Protein AF-X1D527-F1 (afdb_monomer_lite)

Radius of gyration: 20.69 Å; chains: 1; bounding box: 36×45×48 Å

Structure (mmCIF, N/CA/C/O backbone):
data_AF-X1D527-F1
#
_entry.id   AF-X1D527-F1
#
loop_
_atom_site.group_PDB
_atom_site.id
_atom_site.type_symbol
_atom_site.label_atom_id
_atom_site.label_alt_id
_atom_site.label_comp_id
_atom_site.label_asym_id
_atom_site.label_entity_id
_atom_site.label_seq_id
_atom_site.pdbx_PDB_ins_code
_atom_site.Cartn_x
_atom_site.Cartn_y
_atom_site.Cartn_z
_atom_site.occupancy
_atom_site.B_iso_or_equiv
_atom_site.auth_seq_id
_atom_site.auth_comp_id
_atom_site.auth_asym_id
_atom_site.auth_atom_id
_atom_site.pdbx_PDB_model_num
ATOM 1 N N . ALA A 1 1 ? -16.707 -5.340 4.437 1.00 92.88 1 ALA A N 1
ATOM 2 C CA . ALA A 1 1 ? -15.392 -4.676 4.249 1.00 92.88 1 ALA A CA 1
ATOM 3 C C . ALA A 1 1 ? -15.451 -3.157 4.406 1.00 92.88 1 ALA A C 1
ATOM 5 O O . ALA A 1 1 ? -14.882 -2.652 5.363 1.00 92.88 1 ALA A O 1
ATOM 6 N N . HIS A 1 2 ? -16.150 -2.417 3.536 1.00 97.44 2 HIS A N 1
ATOM 7 C CA . HIS A 1 2 ? -16.172 -0.945 3.590 1.00 97.44 2 HIS A CA 1
ATOM 8 C C . HIS A 1 2 ? -16.714 -0.341 4.896 1.00 97.44 2 HIS A C 1
ATOM 10 O O . HIS A 1 2 ? -16.285 0.746 5.272 1.00 97.44 2 HIS A O 1
ATOM 16 N N . GLU A 1 3 ? -17.568 -1.052 5.637 1.00 97.38 3 GLU A N 1
ATOM 17 C CA . GLU A 1 3 ? -17.990 -0.617 6.976 1.00 97.38 3 GLU A CA 1
ATOM 18 C C . GLU A 1 3 ? -16.811 -0.453 7.950 1.00 97.38 3 GLU A C 1
ATOM 20 O O . GLU A 1 3 ? -16.813 0.492 8.731 1.00 97.38 3 GLU A O 1
ATOM 25 N N . LEU A 1 4 ? -15.763 -1.288 7.863 1.00 97.19 4 LEU A N 1
ATOM 26 C CA . LEU A 1 4 ? -14.548 -1.120 8.676 1.00 97.19 4 LEU A CA 1
ATOM 27 C C . LEU A 1 4 ? -13.867 0.223 8.410 1.00 97.19 4 LEU A C 1
ATOM 29 O O . LEU A 1 4 ? -13.433 0.896 9.343 1.00 97.19 4 LEU A O 1
ATOM 33 N N . LEU A 1 5 ? -13.791 0.617 7.136 1.00 96.69 5 LEU A N 1
ATOM 34 C CA . LEU A 1 5 ? -13.220 1.902 6.741 1.00 96.69 5 LEU A CA 1
ATOM 35 C C . LEU A 1 5 ? -14.095 3.055 7.231 1.00 96.69 5 LEU A C 1
ATOM 37 O O . LEU A 1 5 ? -13.573 4.061 7.698 1.00 96.69 5 LEU A O 1
ATOM 41 N N . ALA A 1 6 ? -15.419 2.910 7.155 1.00 97.50 6 ALA A N 1
ATOM 42 C CA . ALA A 1 6 ? -16.354 3.951 7.566 1.00 97.50 6 ALA A CA 1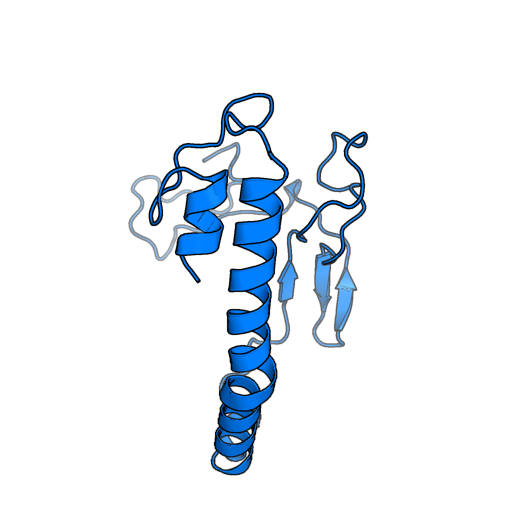
ATOM 43 C C . ALA A 1 6 ? -16.342 4.211 9.084 1.00 97.50 6 ALA A C 1
ATOM 45 O O . ALA A 1 6 ? -16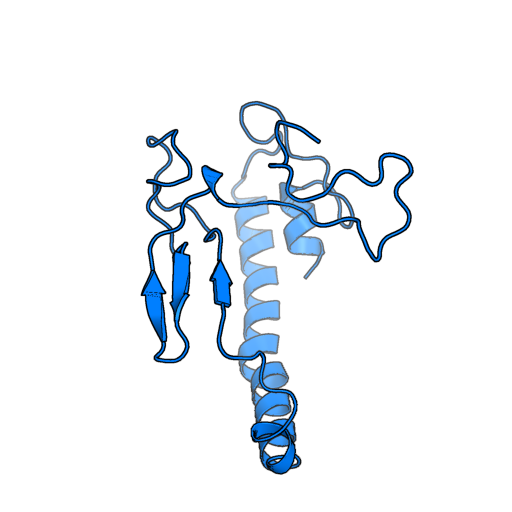.517 5.361 9.477 1.00 97.50 6 ALA A O 1
ATOM 46 N N . ILE A 1 7 ? -16.066 3.204 9.928 1.00 97.56 7 ILE A N 1
ATOM 47 C CA . ILE A 1 7 ? -16.000 3.373 11.396 1.00 97.56 7 ILE A CA 1
ATOM 48 C C . ILE A 1 7 ? -15.001 4.465 11.805 1.00 97.56 7 ILE A C 1
ATOM 50 O O . ILE A 1 7 ? -15.314 5.275 12.675 1.00 97.56 7 ILE A O 1
ATOM 54 N N . PHE A 1 8 ? -13.817 4.495 11.182 1.00 97.12 8 PHE A N 1
ATOM 55 C CA . PHE A 1 8 ? -12.765 5.475 11.492 1.00 97.12 8 PHE A CA 1
ATOM 56 C C . PHE A 1 8 ? -12.616 6.577 10.437 1.00 97.12 8 PHE A C 1
ATOM 58 O O . PHE A 1 8 ? -12.043 7.631 10.697 1.00 97.12 8 PHE A O 1
ATOM 65 N N . GLY A 1 9 ? -13.125 6.337 9.231 1.00 96.44 9 GLY A N 1
ATOM 66 C CA . GLY A 1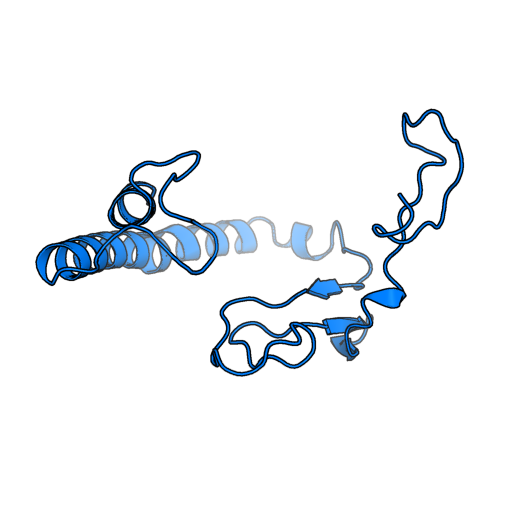 9 ? -13.018 7.229 8.084 1.00 96.44 9 GLY A CA 1
ATOM 67 C C . GLY A 1 9 ? -14.277 8.042 7.783 1.00 96.44 9 GLY A C 1
ATOM 68 O O . GLY A 1 9 ? -14.268 8.828 6.836 1.00 96.44 9 GLY A O 1
ATOM 69 N N . GLY A 1 10 ? -15.370 7.837 8.521 1.00 96.38 10 GLY A N 1
ATOM 70 C CA . GLY A 1 10 ? -16.670 8.487 8.326 1.00 96.38 10 GLY A CA 1
ATOM 71 C C . GLY A 1 10 ? -17.493 7.903 7.172 1.00 96.38 10 GLY A C 1
ATOM 72 O O . GLY A 1 10 ? -18.691 7.683 7.322 1.00 96.38 10 GLY A O 1
ATOM 73 N N . LYS A 1 11 ? -16.865 7.613 6.024 1.00 97.44 11 LYS A N 1
ATOM 74 C CA . LYS A 1 11 ? -17.507 6.958 4.873 1.00 97.44 11 LYS A CA 1
ATOM 75 C C . LYS A 1 11 ? -16.514 6.177 4.014 1.00 97.44 11 LYS A C 1
ATOM 77 O O . LYS A 1 11 ? -15.308 6.399 4.085 1.00 97.44 11 LYS A O 1
ATOM 82 N N . ALA A 1 12 ? -17.042 5.313 3.154 1.00 96.81 12 ALA A N 1
ATOM 83 C CA . ALA A 1 12 ? -16.308 4.683 2.064 1.00 96.81 12 ALA A CA 1
ATOM 84 C C . ALA A 1 12 ? -17.230 4.560 0.832 1.00 96.81 12 ALA A C 1
ATOM 86 O O . ALA A 1 12 ? -18.397 4.206 1.010 1.00 96.81 12 ALA A O 1
ATOM 87 N N . PRO A 1 13 ? -16.747 4.840 -0.397 1.00 96.69 13 PRO A N 1
ATOM 88 C CA . PRO A 1 13 ? -15.392 5.286 -0.749 1.00 96.69 13 PRO A CA 1
ATOM 89 C C . PRO A 1 13 ? -15.099 6.751 -0.363 1.00 96.69 13 PRO A C 1
ATOM 91 O O . PRO A 1 13 ? -15.994 7.505 0.033 1.00 96.69 13 PRO A O 1
ATOM 94 N N . HIS A 1 14 ? -13.827 7.148 -0.486 1.00 96.25 14 HIS A N 1
ATOM 95 C CA . HIS A 1 14 ? -13.279 8.459 -0.099 1.00 96.25 14 HIS A CA 1
ATOM 96 C C . HIS A 1 14 ? -13.562 8.807 1.369 1.00 96.25 14 HIS A C 1
ATOM 98 O O . HIS A 1 14 ? -14.480 9.573 1.668 1.00 96.25 14 HIS A O 1
ATOM 104 N N . ASN A 1 15 ? -12.799 8.229 2.293 1.00 96.06 15 ASN A N 1
ATOM 105 C CA . ASN A 1 15 ? -12.898 8.598 3.701 1.00 96.06 15 ASN A CA 1
ATOM 106 C C . ASN A 1 15 ? -12.569 10.087 3.920 1.00 96.06 15 ASN A C 1
ATOM 108 O O . ASN A 1 15 ? -11.874 10.714 3.127 1.00 96.06 15 ASN A O 1
ATOM 112 N N . VAL A 1 16 ? -13.085 10.651 5.008 1.00 96.75 16 VAL A N 1
ATOM 113 C CA . VAL A 1 16 ? -12.985 12.084 5.347 1.00 96.75 16 VAL A CA 1
ATOM 114 C C . VAL A 1 16 ? -12.396 12.308 6.744 1.00 96.75 16 VAL A C 1
ATOM 116 O O . VAL A 1 16 ? -12.565 13.369 7.331 1.00 96.75 16 VAL A O 1
ATOM 119 N N . GLY A 1 17 ? -11.727 11.288 7.293 1.00 95.50 17 GLY A N 1
ATOM 120 C CA . GLY A 1 17 ? -11.213 11.291 8.667 1.00 95.50 17 GLY A CA 1
ATOM 121 C C . GLY A 1 17 ? -9.745 11.699 8.827 1.00 95.50 17 GLY A C 1
ATOM 122 O O . GLY A 1 17 ? -9.268 11.741 9.955 1.00 95.50 17 GLY A O 1
ATOM 123 N N . ILE A 1 18 ? -9.010 11.953 7.737 1.00 96.50 18 ILE A N 1
ATOM 124 C CA . ILE A 1 18 ? -7.572 12.274 7.770 1.00 96.50 18 ILE A CA 1
ATOM 125 C C . ILE A 1 18 ? -7.381 13.791 7.700 1.00 96.50 18 ILE A C 1
ATOM 127 O O . ILE A 1 18 ? -7.963 14.452 6.843 1.00 96.50 18 ILE A O 1
ATOM 131 N N . VAL A 1 19 ? -6.528 14.326 8.573 1.00 96.50 19 VAL A N 1
ATOM 132 C CA . VAL A 1 19 ? -6.130 15.741 8.607 1.00 96.50 19 VAL A CA 1
ATOM 133 C C . VAL A 1 19 ? -4.618 15.863 8.796 1.00 96.50 19 VAL A C 1
ATOM 135 O O . VAL A 1 19 ? -3.954 14.918 9.227 1.00 96.50 19 VAL A O 1
ATOM 138 N N . ALA A 1 20 ? -4.048 17.035 8.506 1.00 95.31 20 ALA A N 1
ATOM 139 C CA . ALA A 1 20 ? -2.657 17.304 8.861 1.00 95.31 20 ALA A CA 1
ATOM 140 C C . ALA A 1 20 ? -2.467 17.131 10.380 1.00 95.31 20 ALA A C 1
ATOM 142 O O . ALA A 1 20 ? -3.180 17.741 11.174 1.00 95.31 20 ALA A O 1
ATOM 143 N N . GLY A 1 21 ? -1.525 16.270 10.773 1.00 92.75 21 GLY A N 1
ATOM 144 C CA . GLY A 1 21 ? -1.266 15.928 12.176 1.00 92.75 21 GLY A CA 1
ATOM 145 C C . GLY A 1 21 ? -1.976 14.672 12.695 1.00 92.75 21 GLY A C 1
ATOM 146 O O . GLY A 1 21 ? -1.680 14.256 13.811 1.00 92.75 21 GLY A O 1
ATOM 147 N N . GLY A 1 22 ? -2.856 14.026 11.919 1.00 93.69 22 GLY A N 1
ATOM 148 C CA . GLY A 1 22 ? -3.438 12.739 12.310 1.00 93.69 22 GLY A CA 1
ATOM 149 C C . GLY A 1 22 ? -4.829 12.479 11.742 1.00 93.69 22 GLY A C 1
ATOM 150 O O . GLY A 1 22 ? -5.054 12.544 10.534 1.00 93.69 22 GLY A O 1
ATOM 151 N N . VAL A 1 23 ? -5.763 12.133 12.628 1.00 95.94 23 VAL A N 1
ATOM 152 C CA . VAL A 1 23 ? -7.143 11.772 12.283 1.00 95.94 23 VAL A CA 1
ATOM 153 C C . VAL A 1 23 ? -8.144 12.504 13.172 1.00 95.94 23 VAL A C 1
ATOM 155 O O . VAL A 1 23 ? -7.823 12.885 14.296 1.00 95.94 23 VAL A O 1
ATOM 158 N N . THR A 1 24 ? -9.365 12.699 12.677 1.00 96.62 24 THR A N 1
ATOM 159 C CA . THR A 1 24 ? -10.437 13.408 13.399 1.00 96.62 24 THR A CA 1
ATOM 160 C C . THR A 1 24 ? -11.273 12.497 14.293 1.00 96.62 24 THR A C 1
ATOM 162 O O . THR A 1 24 ? -11.981 12.978 15.177 1.00 96.62 24 THR A O 1
ATOM 165 N N . GLU A 1 25 ? -11.236 11.188 14.047 1.00 96.62 25 GLU A N 1
ATOM 166 C CA . GLU A 1 25 ? -12.100 10.218 14.712 1.00 96.62 25 GLU A CA 1
ATOM 167 C C . GLU A 1 25 ? -11.468 9.679 16.003 1.00 96.62 25 GLU A C 1
ATOM 169 O O . GLU A 1 25 ? -10.304 9.277 16.031 1.00 96.62 25 GLU A O 1
ATOM 174 N N . LYS A 1 26 ? -12.254 9.651 17.084 1.00 96.69 26 LYS A N 1
ATOM 175 C CA . LYS A 1 26 ? -11.835 9.131 18.387 1.00 96.69 26 LYS A CA 1
ATOM 176 C C . LYS A 1 26 ? -12.133 7.628 18.462 1.00 96.69 26 LYS A C 1
ATOM 178 O O . LYS A 1 26 ? -13.295 7.236 18.320 1.00 96.69 26 LYS A O 1
ATOM 183 N N . PRO A 1 27 ? -11.137 6.774 18.755 1.00 96.06 27 PRO A N 1
ATOM 184 C CA . PRO A 1 27 ? -11.341 5.332 18.836 1.00 96.06 27 PRO A CA 1
ATOM 185 C C . PRO A 1 27 ? -11.985 4.941 20.174 1.00 96.06 27 PRO A C 1
ATOM 187 O O . PRO A 1 27 ? -11.309 4.554 21.123 1.00 96.06 27 PRO A O 1
ATOM 190 N N . THR A 1 28 ? -13.308 5.073 20.275 1.00 98.31 28 THR A N 1
ATOM 191 C CA . THR A 1 28 ? -14.058 4.627 21.459 1.00 98.31 28 THR A CA 1
ATOM 192 C C . THR A 1 28 ? -14.113 3.100 21.540 1.00 98.31 28 THR A C 1
ATOM 194 O O . THR A 1 28 ? -13.975 2.409 20.528 1.00 98.31 28 THR A O 1
ATOM 197 N N . ILE A 1 29 ? -14.362 2.562 22.740 1.00 98.25 29 ILE A N 1
ATOM 198 C CA . ILE A 1 29 ? -14.494 1.112 22.970 1.00 98.25 29 ILE A CA 1
ATOM 199 C C . ILE A 1 29 ? -15.558 0.507 22.045 1.00 98.25 29 ILE A C 1
ATOM 201 O O . ILE A 1 29 ? -15.312 -0.531 21.430 1.00 98.25 29 ILE A O 1
ATOM 205 N N . ASP A 1 30 ? -16.696 1.182 21.874 1.00 98.25 30 ASP A N 1
ATOM 206 C CA . ASP A 1 30 ? -17.774 0.713 20.998 1.00 98.25 30 ASP A CA 1
ATOM 207 C C . ASP A 1 30 ? -17.334 0.640 19.529 1.00 98.25 30 ASP A C 1
ATOM 209 O O . ASP A 1 30 ? -17.626 -0.339 18.844 1.00 98.25 30 ASP A O 1
ATOM 213 N N . LYS A 1 31 ? -16.570 1.633 19.046 1.00 98.19 31 LYS A N 1
ATOM 214 C CA . LYS A 1 31 ? -16.039 1.652 17.672 1.00 98.19 31 LYS A CA 1
ATOM 215 C C . LYS A 1 31 ? -15.006 0.555 17.450 1.00 98.19 31 LYS A C 1
ATOM 217 O O . LYS A 1 31 ? -15.063 -0.136 16.4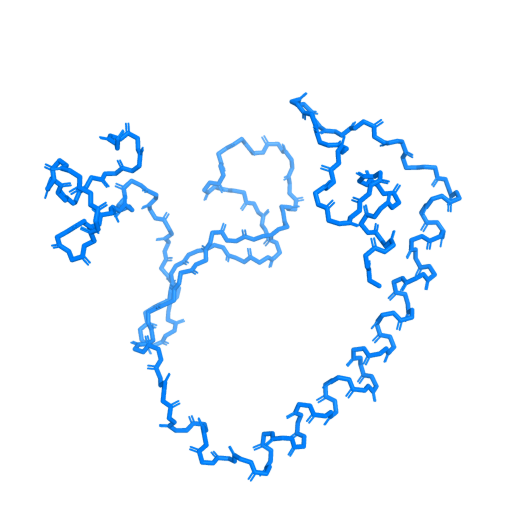36 1.00 98.19 31 LYS A O 1
ATOM 222 N N . ILE A 1 32 ? -14.100 0.356 18.405 1.00 98.38 32 ILE A N 1
ATOM 223 C CA . ILE A 1 32 ? -13.105 -0.723 18.353 1.00 98.38 32 ILE A CA 1
ATOM 224 C C . ILE A 1 32 ? -13.806 -2.086 18.349 1.00 98.38 32 ILE A C 1
ATOM 226 O O . ILE A 1 32 ? -13.476 -2.946 17.537 1.00 98.38 32 ILE A O 1
ATOM 230 N N . SER A 1 33 ? -14.817 -2.272 19.196 1.00 98.31 33 SER A N 1
ATOM 231 C CA . SER A 1 33 ? -15.574 -3.526 19.285 1.00 98.31 33 SER A CA 1
ATOM 232 C C . SER A 1 33 ? -16.360 -3.802 17.997 1.00 98.31 33 SER A C 1
ATOM 234 O O . SER A 1 33 ? -16.296 -4.904 17.452 1.00 98.31 33 SER A O 1
ATOM 236 N N . ALA A 1 34 ? -17.032 -2.781 17.452 1.00 98.00 34 ALA A N 1
ATOM 237 C CA . ALA A 1 34 ? -17.741 -2.862 16.176 1.00 98.00 34 ALA A CA 1
ATOM 238 C C . ALA A 1 34 ? -16.805 -3.163 14.994 1.00 98.00 34 ALA A C 1
ATOM 240 O O . ALA A 1 34 ? -17.205 -3.876 14.067 1.00 98.00 34 ALA A O 1
ATOM 241 N N . PHE A 1 35 ? -15.578 -2.632 15.030 1.00 98.25 35 PHE A N 1
ATOM 242 C CA . PHE A 1 35 ? -14.532 -2.917 14.053 1.00 98.25 35 PHE A CA 1
ATOM 243 C C . PHE A 1 35 ? -14.054 -4.367 14.164 1.00 98.25 35 PHE A C 1
ATOM 245 O O . PHE A 1 35 ? -14.037 -5.078 13.164 1.00 98.25 35 PHE A O 1
ATOM 252 N N . LEU A 1 36 ? -13.717 -4.839 15.367 1.00 98.12 36 LEU A N 1
ATOM 253 C CA . LEU A 1 36 ? -13.230 -6.205 15.585 1.00 98.12 36 LEU A CA 1
ATOM 254 C C . LEU A 1 36 ? -14.255 -7.262 15.162 1.00 98.12 36 LEU A C 1
ATOM 256 O O . LEU A 1 36 ? -13.883 -8.248 14.529 1.00 98.12 36 LEU A O 1
ATOM 260 N N . TRP A 1 37 ? -15.538 -7.043 15.457 1.00 97.88 37 TRP A N 1
ATOM 261 C CA . TRP A 1 37 ? -16.604 -7.962 15.055 1.00 97.88 37 TRP A CA 1
ATOM 262 C C . TRP A 1 37 ? -16.677 -8.121 13.526 1.00 97.88 37 TRP A C 1
ATOM 264 O O . TRP A 1 37 ? -16.550 -9.235 13.020 1.00 97.88 37 TRP A O 1
ATOM 274 N N . ARG A 1 38 ? -16.738 -7.007 12.785 1.00 98.19 38 ARG A N 1
ATOM 275 C CA . ARG A 1 38 ? -16.719 -7.004 11.307 1.00 98.19 38 ARG A CA 1
ATOM 276 C C . ARG A 1 38 ? -15.422 -7.559 10.727 1.00 98.19 38 ARG A C 1
ATOM 278 O O . ARG A 1 38 ? -15.430 -8.179 9.667 1.00 98.19 38 ARG A O 1
ATOM 285 N N . LEU A 1 39 ? -14.289 -7.300 11.382 1.00 98.38 39 LEU A N 1
ATOM 286 C CA . LEU A 1 39 ? -12.996 -7.818 10.947 1.00 98.38 39 LEU A CA 1
ATOM 287 C C . LEU A 1 39 ? -12.989 -9.344 11.000 1.00 98.38 39 LEU A C 1
ATOM 289 O O . LEU A 1 39 ? -12.496 -9.970 10.068 1.00 98.38 39 LEU A O 1
ATOM 293 N N . ASN A 1 40 ? -13.561 -9.940 12.045 1.00 98.38 40 ASN A N 1
ATOM 294 C CA . ASN A 1 40 ? -13.634 -11.393 12.166 1.00 98.38 40 ASN A CA 1
ATOM 295 C C . ASN A 1 40 ? -14.518 -12.025 11.084 1.00 98.38 40 ASN A C 1
ATOM 297 O O . ASN A 1 40 ? -14.141 -13.063 10.553 1.00 98.38 40 ASN A O 1
ATOM 301 N N . GLU A 1 41 ? -15.622 -11.383 10.687 1.00 98.19 41 GLU A N 1
ATOM 302 C CA . GLU A 1 41 ? -16.425 -11.848 9.544 1.00 98.19 41 GLU A CA 1
ATOM 303 C C . GLU A 1 41 ? -15.615 -11.850 8.238 1.00 98.19 41 GLU A C 1
ATOM 305 O O . GLU A 1 41 ? -15.659 -12.809 7.470 1.00 98.19 41 GLU A O 1
ATOM 310 N N . ILE A 1 42 ? -14.828 -10.796 7.993 1.00 98.31 42 ILE A N 1
ATOM 311 C CA . ILE A 1 42 ? -13.974 -10.714 6.798 1.00 98.31 42 ILE A CA 1
ATOM 312 C C . ILE A 1 42 ? -12.855 -11.749 6.848 1.00 98.31 42 ILE A C 1
ATOM 314 O O . ILE A 1 42 ? -12.561 -12.362 5.828 1.00 98.31 42 ILE A O 1
ATOM 318 N N . ARG A 1 43 ? -12.230 -11.948 8.012 1.00 98.38 43 ARG A N 1
ATOM 319 C CA . ARG A 1 43 ? -11.189 -12.966 8.185 1.00 98.38 43 ARG A CA 1
ATOM 320 C C . ARG A 1 43 ? -11.734 -14.360 7.914 1.00 98.38 43 ARG A C 1
ATOM 322 O O . ARG A 1 43 ? -11.138 -15.066 7.120 1.00 98.38 43 ARG A O 1
ATOM 329 N N . HIS A 1 44 ? -12.895 -14.698 8.475 1.00 98.38 44 HIS A N 1
ATOM 330 C CA . HIS A 1 44 ? -13.571 -15.964 8.194 1.00 98.38 44 HIS A CA 1
ATOM 331 C C . HIS A 1 44 ? -13.811 -16.154 6.690 1.00 98.38 44 HIS A C 1
ATOM 333 O O . HIS A 1 44 ? -13.474 -17.193 6.137 1.00 98.38 44 HIS A O 1
ATOM 339 N N . PHE A 1 45 ? -14.305 -15.126 5.993 1.00 98.56 45 PHE A N 1
ATOM 340 C CA . PHE A 1 45 ? -14.463 -15.197 4.540 1.00 98.56 45 PHE A CA 1
ATOM 341 C C . PHE A 1 45 ? -13.128 -15.386 3.798 1.00 98.56 45 PHE A C 1
ATOM 343 O O . PHE A 1 45 ? -13.058 -16.166 2.851 1.00 98.56 45 PHE A O 1
ATOM 350 N N . ILE A 1 46 ? -12.068 -14.678 4.201 1.00 98.38 46 ILE A N 1
ATOM 351 C CA . ILE A 1 46 ? -10.745 -14.809 3.577 1.00 98.38 46 ILE A CA 1
ATOM 352 C C . ILE A 1 46 ? -10.201 -16.227 3.770 1.00 98.38 46 ILE A C 1
ATOM 354 O O . ILE A 1 46 ? -9.820 -16.871 2.792 1.00 98.38 46 ILE A O 1
ATOM 358 N N . ASP A 1 47 ? -10.193 -16.691 5.015 1.00 97.88 47 ASP A N 1
ATOM 359 C CA . ASP A 1 47 ? -9.546 -17.928 5.433 1.00 97.88 47 ASP A CA 1
ATOM 360 C C . ASP A 1 47 ? -10.309 -19.157 4.908 1.00 97.88 47 ASP A C 1
ATOM 362 O O . ASP A 1 47 ? -9.696 -20.069 4.352 1.00 97.88 47 ASP A O 1
ATOM 366 N N . ASP A 1 48 ? -11.644 -19.150 5.000 1.00 97.25 48 ASP A N 1
ATOM 367 C CA . ASP A 1 48 ? -12.467 -20.336 4.732 1.00 97.25 48 ASP A CA 1
ATOM 368 C C . ASP A 1 48 ? -13.114 -20.356 3.336 1.00 97.25 48 ASP A C 1
ATOM 370 O O . ASP A 1 48 ? -13.568 -21.411 2.886 1.00 97.25 48 ASP A O 1
ATOM 374 N N . VAL A 1 49 ? -13.145 -19.222 2.620 1.00 98.38 49 VAL A N 1
ATOM 375 C CA . VAL A 1 49 ? -13.744 -19.130 1.273 1.00 98.38 49 VAL A CA 1
ATOM 376 C C . VAL A 1 49 ? -12.725 -18.660 0.241 1.00 98.38 49 VAL A C 1
ATOM 378 O O . VAL A 1 49 ? -12.353 -19.422 -0.648 1.00 98.38 49 VAL A O 1
ATOM 381 N N . TYR A 1 50 ? -12.236 -17.423 0.360 1.00 98.50 50 TYR A N 1
ATOM 382 C CA . TYR A 1 50 ? -11.443 -16.785 -0.693 1.00 98.50 50 TYR A CA 1
ATOM 383 C C . TYR A 1 50 ? -10.148 -17.540 -1.004 1.00 98.50 50 TYR A C 1
ATOM 385 O O . TYR A 1 50 ? -9.870 -17.821 -2.170 1.00 98.50 50 TYR A O 1
ATOM 393 N N . LEU A 1 51 ? -9.370 -17.904 0.021 1.00 98.25 51 LEU A N 1
ATOM 394 C CA . LEU A 1 51 ? -8.130 -18.654 -0.179 1.00 98.25 51 LEU A CA 1
ATOM 395 C C . LEU A 1 51 ? -8.400 -20.038 -0.780 1.00 98.25 51 LEU A C 1
ATOM 397 O O . LEU A 1 51 ? -7.710 -20.435 -1.716 1.00 98.25 51 LEU A O 1
ATOM 401 N N . SER A 1 52 ? -9.427 -20.744 -0.299 1.00 97.44 52 SER A N 1
ATOM 402 C CA . SER A 1 52 ? -9.825 -22.055 -0.833 1.00 97.44 52 SER A CA 1
ATOM 403 C C . SER A 1 52 ? -10.165 -21.982 -2.323 1.00 97.44 52 SER A C 1
ATOM 405 O O . SER A 1 52 ? -9.701 -22.804 -3.116 1.00 97.44 52 SER A O 1
ATOM 407 N N . ASP A 1 53 ? -10.924 -20.965 -2.727 1.00 98.44 53 ASP A N 1
ATOM 408 C CA . ASP A 1 53 ? -11.322 -20.786 -4.120 1.00 98.44 53 ASP A CA 1
ATOM 409 C C . ASP A 1 53 ? -10.141 -20.388 -5.013 1.00 98.44 53 ASP A C 1
ATOM 411 O O . ASP A 1 53 ? -9.997 -20.949 -6.101 1.00 98.44 53 ASP A O 1
ATOM 415 N N . ILE A 1 54 ? -9.241 -19.513 -4.545 1.00 97.75 54 ILE A N 1
ATOM 416 C CA . ILE A 1 54 ? -7.995 -19.204 -5.267 1.00 97.75 54 ILE A CA 1
ATOM 417 C C . ILE A 1 54 ? -7.176 -20.475 -5.500 1.00 97.75 54 ILE A C 1
ATOM 419 O O . ILE A 1 54 ? -6.709 -20.698 -6.615 1.00 97.75 54 ILE A O 1
ATOM 423 N N . MET A 1 55 ? -7.013 -21.319 -4.478 1.00 97.25 55 MET A N 1
ATOM 424 C CA . MET A 1 55 ? -6.214 -22.541 -4.600 1.00 97.25 55 MET A CA 1
ATOM 425 C C . MET A 1 55 ? -6.812 -23.518 -5.619 1.00 97.25 55 MET A C 1
ATOM 427 O O . MET A 1 55 ? -6.071 -24.090 -6.414 1.00 97.25 55 MET A O 1
ATOM 431 N N . LYS A 1 56 ? -8.144 -23.657 -5.669 1.00 97.50 56 LYS A N 1
ATOM 432 C CA . LYS A 1 56 ? -8.822 -24.477 -6.692 1.00 97.50 56 LYS A CA 1
ATOM 433 C C . LYS A 1 56 ? -8.638 -23.917 -8.101 1.00 97.50 56 LYS A C 1
ATOM 435 O O . LYS A 1 56 ? -8.448 -24.680 -9.046 1.00 97.50 56 LYS A O 1
ATOM 440 N N . VAL A 1 57 ? -8.701 -22.592 -8.261 1.00 97.62 57 VAL A N 1
ATOM 441 C CA . VAL A 1 57 ? -8.427 -21.939 -9.550 1.00 97.62 57 VAL A CA 1
ATOM 442 C C . VAL A 1 57 ? -6.974 -22.184 -9.960 1.00 97.62 57 VAL A C 1
ATOM 444 O O . VAL A 1 57 ? -6.732 -22.580 -11.096 1.00 97.62 57 VAL A O 1
ATOM 447 N N . ALA A 1 58 ? -6.019 -22.035 -9.040 1.00 96.75 58 ALA A N 1
ATOM 448 C CA . ALA A 1 58 ? -4.605 -22.287 -9.308 1.00 96.75 58 ALA A CA 1
ATOM 449 C C . ALA A 1 58 ? -4.329 -23.750 -9.703 1.00 96.75 58 ALA A C 1
ATOM 451 O O . ALA A 1 58 ? -3.569 -23.992 -10.634 1.00 96.75 58 ALA A O 1
ATOM 452 N N . GLU A 1 59 ? -4.980 -24.722 -9.056 1.00 96.81 59 GLU A N 1
ATOM 453 C CA . GLU A 1 59 ? -4.887 -26.141 -9.433 1.00 96.81 59 GLU A CA 1
ATOM 454 C C . GLU A 1 59 ? -5.443 -26.390 -10.841 1.00 96.81 59 GLU A C 1
ATOM 456 O O . GLU A 1 59 ? -4.860 -27.130 -11.635 1.00 96.81 59 GLU A O 1
ATOM 461 N N . LYS A 1 60 ? -6.569 -25.749 -11.175 1.00 98.06 60 LYS A N 1
ATOM 462 C CA . LYS A 1 60 ? -7.222 -25.929 -12.473 1.00 98.06 60 LYS A CA 1
ATOM 463 C C . LYS A 1 60 ? -6.442 -25.299 -13.630 1.00 98.06 60 LYS A C 1
ATOM 465 O O . LYS A 1 60 ? -6.465 -25.857 -14.727 1.00 98.06 60 LYS A O 1
ATOM 470 N N . TYR A 1 61 ? -5.800 -24.161 -13.382 1.00 97.06 61 TYR A N 1
ATOM 471 C CA . TYR A 1 61 ? -5.089 -23.344 -14.369 1.00 97.06 61 TYR A CA 1
ATOM 472 C C . TYR A 1 61 ? -3.589 -23.282 -14.057 1.00 97.06 61 TYR A C 1
ATOM 474 O O . TYR A 1 61 ? -2.983 -22.211 -14.038 1.00 97.06 61 TYR A O 1
ATOM 482 N N . GLY A 1 62 ? -2.982 -24.437 -13.773 1.00 95.81 62 GLY A N 1
ATOM 483 C CA . GLY A 1 62 ? -1.552 -24.520 -13.462 1.00 95.81 62 GLY A CA 1
ATOM 484 C C . GLY A 1 62 ? -0.648 -24.037 -14.603 1.00 95.81 62 GLY A C 1
ATOM 485 O O . GLY A 1 62 ? 0.451 -23.556 -14.351 1.00 95.81 62 GLY A O 1
ATOM 486 N N . ASP A 1 63 ? -1.129 -24.087 -15.846 1.00 95.81 63 ASP A N 1
ATOM 487 C CA . ASP A 1 63 ? -0.457 -23.541 -17.028 1.00 95.81 63 ASP A CA 1
ATOM 488 C C . ASP A 1 63 ? -0.224 -22.023 -16.936 1.00 95.81 63 ASP A C 1
ATOM 490 O O . ASP A 1 63 ? 0.769 -21.518 -17.458 1.00 95.81 63 ASP A O 1
ATOM 494 N N . TYR A 1 64 ? -1.070 -21.291 -16.207 1.00 95.25 64 TYR A N 1
ATOM 495 C CA . TYR A 1 64 ? -0.914 -19.845 -16.019 1.00 95.25 64 TYR A CA 1
ATOM 496 C C . TYR A 1 64 ? 0.264 -19.487 -15.104 1.00 95.25 64 TYR A C 1
ATOM 498 O O . TYR A 1 64 ? 0.709 -18.342 -15.124 1.00 95.25 64 TYR A O 1
ATOM 506 N N . LEU A 1 65 ? 0.805 -20.440 -14.333 1.00 92.56 65 LEU A N 1
ATOM 507 C CA . LEU A 1 65 ? 1.978 -20.203 -13.481 1.00 92.56 65 LEU A CA 1
ATOM 508 C C . LEU A 1 65 ? 3.255 -19.942 -14.296 1.00 92.56 65 LEU A C 1
ATOM 510 O O . LEU A 1 65 ? 4.200 -19.349 -13.781 1.00 92.56 65 LEU A O 1
ATOM 514 N N . GLU A 1 66 ? 3.276 -20.357 -15.564 1.00 92.56 66 GLU A N 1
ATOM 515 C CA . GLU A 1 66 ? 4.404 -20.171 -16.484 1.00 92.56 66 GLU A CA 1
ATOM 516 C C . GLU A 1 66 ? 4.192 -18.994 -17.455 1.00 92.56 66 GLU A C 1
ATOM 518 O O . GLU A 1 66 ? 5.046 -18.710 -18.297 1.00 92.56 66 GLU A O 1
ATOM 523 N N . MET A 1 67 ? 3.064 -18.281 -17.351 1.00 93.88 67 MET A N 1
ATOM 524 C CA . MET A 1 67 ? 2.686 -17.198 -18.261 1.00 93.88 67 MET A CA 1
ATOM 525 C C . MET A 1 67 ? 2.704 -15.834 -17.564 1.00 93.88 67 MET A C 1
ATOM 527 O O . MET A 1 67 ? 2.363 -15.701 -16.394 1.00 93.88 67 MET A O 1
ATOM 531 N N . GLY A 1 68 ? 3.061 -14.781 -18.307 1.00 91.19 68 GLY A N 1
ATOM 532 C CA . GLY A 1 68 ? 2.917 -13.397 -17.834 1.00 91.19 68 GLY A CA 1
ATOM 533 C C . GLY A 1 68 ? 3.899 -12.975 -16.736 1.00 91.19 68 GLY A C 1
ATOM 534 O O . GLY A 1 68 ? 3.583 -12.071 -15.964 1.00 91.19 68 GLY A O 1
ATOM 535 N N . ALA A 1 69 ? 5.076 -13.608 -16.659 1.00 88.25 69 ALA A N 1
ATOM 536 C CA . ALA A 1 69 ? 6.118 -13.233 -15.706 1.00 88.25 69 ALA A CA 1
ATOM 537 C C . ALA A 1 69 ? 6.426 -11.725 -15.770 1.00 88.25 69 ALA A C 1
ATOM 539 O O . ALA A 1 69 ? 6.604 -11.157 -16.848 1.00 88.25 69 ALA A O 1
ATOM 540 N N . SER A 1 70 ? 6.541 -11.085 -14.605 1.00 84.81 70 SER A N 1
ATOM 541 C CA . SER A 1 70 ? 6.759 -9.636 -14.471 1.00 84.81 70 SER A CA 1
ATOM 542 C C . SER A 1 70 ? 8.179 -9.171 -14.823 1.00 84.81 70 SER A C 1
ATOM 544 O O . SER A 1 70 ? 8.514 -8.017 -14.580 1.00 84.81 70 SER A O 1
ATOM 546 N N . GLY A 1 71 ? 9.044 -10.056 -15.332 1.00 82.50 71 GLY A N 1
ATOM 547 C CA . GLY A 1 71 ? 10.472 -9.774 -15.529 1.00 82.50 71 GLY A CA 1
ATOM 548 C C . GLY A 1 71 ? 11.299 -9.788 -14.237 1.00 82.50 71 GLY A C 1
ATOM 549 O O . GLY A 1 71 ? 12.505 -9.595 -14.297 1.00 82.50 71 GLY A O 1
ATOM 550 N N . TYR A 1 72 ? 10.663 -10.087 -13.098 1.00 82.06 72 TYR A N 1
ATOM 551 C CA . TYR A 1 72 ? 11.273 -10.222 -11.771 1.00 82.06 72 TYR A CA 1
ATOM 552 C C . TYR A 1 72 ? 11.909 -8.950 -11.186 1.00 82.06 72 TYR A C 1
ATOM 554 O O . TYR A 1 72 ? 12.671 -9.040 -10.229 1.00 82.06 72 TYR A O 1
ATOM 562 N N . ASP A 1 73 ? 11.530 -7.774 -11.688 1.00 86.69 73 ASP A N 1
ATOM 563 C CA . ASP A 1 73 ? 11.862 -6.488 -11.075 1.00 86.69 73 ASP A CA 1
ATOM 564 C C . ASP A 1 73 ? 10.679 -6.007 -10.228 1.00 86.69 73 ASP A C 1
ATOM 566 O O . ASP A 1 73 ? 9.645 -5.572 -10.742 1.00 86.69 73 ASP A O 1
ATOM 570 N N . PHE A 1 74 ? 10.809 -6.103 -8.905 1.00 93.00 74 PHE A N 1
ATOM 571 C CA . PHE A 1 74 ? 9.750 -5.707 -7.973 1.00 93.00 74 PHE A CA 1
ATOM 572 C C . PHE A 1 74 ? 10.135 -4.444 -7.211 1.00 93.00 74 PHE A C 1
ATOM 574 O O . PHE A 1 74 ? 11.287 -4.283 -6.820 1.00 93.00 74 PHE A O 1
ATOM 581 N N . LEU A 1 75 ? 9.157 -3.578 -6.941 1.00 94.06 75 LEU A N 1
ATOM 582 C CA . LEU A 1 75 ? 9.309 -2.367 -6.135 1.00 94.06 75 LEU A CA 1
ATOM 583 C C . LEU A 1 75 ? 8.229 -2.317 -5.050 1.00 94.06 75 LEU A C 1
ATOM 585 O O . LEU A 1 75 ? 7.045 -2.510 -5.321 1.00 94.06 75 LEU A O 1
ATOM 589 N N . SER A 1 76 ? 8.635 -1.992 -3.825 1.00 94.44 76 SER A N 1
ATOM 590 C CA . SER A 1 76 ? 7.751 -1.715 -2.694 1.00 94.44 76 SER A CA 1
ATOM 591 C C . SER A 1 76 ? 8.239 -0.482 -1.934 1.00 94.44 76 SER A C 1
ATOM 593 O O . SER A 1 76 ? 9.399 -0.404 -1.535 1.00 94.44 76 SER A O 1
ATOM 595 N N . TYR A 1 77 ? 7.338 0.458 -1.642 1.00 94.81 77 TYR A N 1
ATOM 596 C CA . TYR A 1 77 ? 7.600 1.548 -0.686 1.00 94.81 77 TYR A CA 1
ATOM 597 C C . TYR A 1 77 ? 7.387 1.123 0.778 1.00 94.81 77 TYR A C 1
ATOM 599 O O . TYR A 1 77 ? 7.606 1.904 1.705 1.00 94.81 77 TYR A O 1
ATOM 607 N N . GLY A 1 78 ? 6.965 -0.127 0.993 1.00 94.44 78 GLY A N 1
ATOM 608 C CA . GLY A 1 78 ? 6.619 -0.677 2.295 1.00 94.44 78 GLY A CA 1
ATOM 609 C C . GLY A 1 78 ? 5.319 -0.111 2.873 1.00 94.44 78 GLY A C 1
ATOM 610 O O . GLY A 1 78 ? 4.862 0.979 2.528 1.00 94.44 78 GLY A O 1
ATOM 611 N N . ALA A 1 79 ? 4.727 -0.840 3.814 1.00 95.06 79 ALA A N 1
ATOM 612 C CA . ALA A 1 79 ? 3.461 -0.472 4.447 1.00 95.06 79 ALA A CA 1
ATOM 613 C C . ALA A 1 79 ? 3.427 -0.863 5.929 1.00 95.06 79 ALA A C 1
ATOM 615 O O . ALA A 1 79 ? 4.166 -1.745 6.368 1.00 95.06 79 ALA A O 1
ATOM 616 N N . PHE A 1 80 ? 2.531 -0.204 6.673 1.00 95.06 80 PHE A N 1
ATOM 617 C CA . PHE A 1 80 ? 2.322 -0.360 8.117 1.00 95.06 80 PHE A CA 1
ATOM 618 C C . PHE A 1 80 ? 3.580 -0.054 8.945 1.00 95.06 80 PHE A C 1
ATOM 620 O O . PHE A 1 80 ? 4.340 -0.950 9.311 1.00 95.06 80 PHE A O 1
ATOM 627 N N . ASN A 1 81 ? 3.796 1.233 9.234 1.00 94.12 81 ASN A N 1
ATOM 628 C CA . ASN A 1 81 ? 4.888 1.679 10.102 1.00 94.12 81 ASN A CA 1
ATOM 629 C C . ASN A 1 81 ? 4.728 1.091 11.514 1.00 94.12 81 ASN A C 1
ATOM 631 O O . ASN A 1 81 ? 3.633 1.122 12.075 1.00 94.12 81 ASN A O 1
ATOM 635 N N . LEU A 1 82 ? 5.825 0.578 12.068 1.00 94.94 82 LEU A N 1
ATOM 636 C CA . LEU A 1 82 ? 5.902 0.011 13.419 1.00 94.94 82 LEU A CA 1
ATOM 637 C C . LEU A 1 82 ? 6.441 1.017 14.446 1.00 94.94 82 LEU A C 1
ATOM 639 O O . LEU A 1 82 ? 6.322 0.791 15.646 1.00 94.94 82 LEU A O 1
ATOM 643 N N . ASP A 1 83 ? 7.007 2.126 13.970 1.00 89.00 83 ASP A N 1
ATOM 644 C CA . ASP A 1 83 ? 7.438 3.267 14.769 1.00 89.00 83 ASP A CA 1
ATOM 645 C C . ASP A 1 83 ? 6.811 4.571 14.243 1.00 89.00 83 ASP A C 1
ATOM 647 O O . ASP A 1 83 ? 6.432 4.684 13.071 1.00 89.00 83 ASP A O 1
ATOM 651 N N . SER A 1 84 ? 6.660 5.554 15.135 1.00 85.69 84 SER A N 1
ATOM 652 C 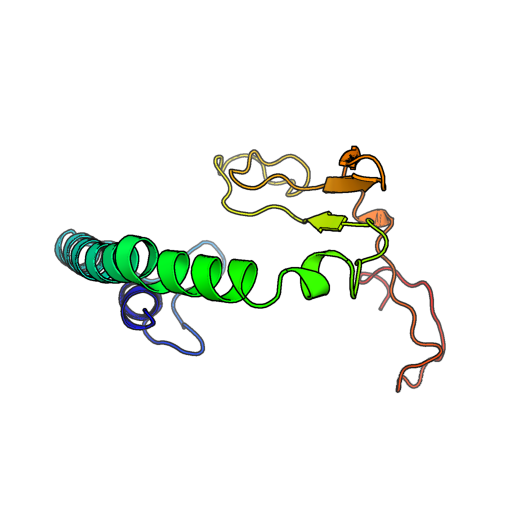CA . SER A 1 84 ? 6.130 6.886 14.810 1.00 85.69 84 SER A CA 1
ATOM 653 C C . SER A 1 84 ? 7.163 8.007 14.941 1.00 85.69 84 SER A C 1
ATOM 655 O O . SER A 1 84 ? 6.890 9.127 14.516 1.00 85.69 84 SER A O 1
ATOM 657 N N . GLU A 1 85 ? 8.324 7.728 15.539 1.00 89.38 85 GLU A N 1
ATOM 658 C CA . GLU A 1 85 ? 9.354 8.731 15.837 1.00 89.38 85 GLU A CA 1
ATOM 659 C C . GLU A 1 85 ? 10.217 9.070 14.621 1.00 89.38 85 GLU A C 1
ATOM 661 O O . GLU A 1 85 ? 10.581 10.229 14.423 1.00 89.38 85 GLU A O 1
ATOM 666 N N . GLN A 1 86 ? 10.535 8.083 13.778 1.00 92.12 86 GLN A N 1
ATOM 667 C CA . GLN A 1 86 ? 11.349 8.325 12.596 1.00 92.12 86 GLN A CA 1
ATOM 668 C C . GLN A 1 86 ? 10.548 9.159 11.591 1.00 92.12 86 GLN A C 1
ATOM 670 O O . GLN A 1 86 ? 9.487 8.750 11.125 1.00 92.12 86 GLN A O 1
ATOM 675 N N . VAL A 1 87 ? 11.041 10.337 11.219 1.00 88.19 87 VAL A N 1
ATOM 676 C CA . VAL A 1 87 ? 10.369 11.215 10.245 1.00 88.19 87 VAL A CA 1
ATOM 677 C C . VAL A 1 87 ? 10.729 10.824 8.810 1.00 88.19 87 VAL A C 1
ATOM 679 O O . VAL A 1 87 ? 9.877 10.878 7.919 1.00 88.19 87 VAL A O 1
ATOM 682 N N . ASP A 1 88 ? 11.967 10.371 8.596 1.00 90.19 88 ASP A N 1
ATOM 683 C CA . ASP A 1 88 ? 12.461 9.922 7.297 1.00 90.19 88 ASP A CA 1
ATOM 684 C C . ASP A 1 88 ? 11.781 8.608 6.890 1.00 90.19 88 ASP A C 1
ATOM 686 O O . ASP A 1 88 ? 12.050 7.538 7.442 1.00 90.19 88 ASP A O 1
ATOM 690 N N . GLN A 1 89 ? 10.893 8.683 5.894 1.00 88.50 89 GLN A N 1
ATOM 691 C CA . GLN A 1 89 ? 10.105 7.542 5.422 1.00 88.50 89 GLN A CA 1
ATOM 692 C C . GLN A 1 89 ? 10.974 6.374 4.949 1.00 88.50 89 GLN A C 1
ATOM 694 O O . GLN A 1 89 ? 10.536 5.227 5.068 1.00 88.50 89 GLN A O 1
ATOM 699 N N . THR A 1 90 ? 12.194 6.657 4.479 1.00 87.81 90 THR A N 1
ATOM 700 C CA . THR A 1 90 ? 13.146 5.656 3.978 1.00 87.81 90 THR A CA 1
ATOM 701 C C . THR A 1 90 ? 13.839 4.878 5.091 1.00 87.81 90 THR A C 1
ATOM 703 O O . THR A 1 90 ? 14.483 3.869 4.821 1.00 87.81 90 THR A O 1
ATOM 706 N N . LYS A 1 91 ? 13.689 5.292 6.352 1.00 89.19 91 LYS A N 1
ATOM 707 C CA . LYS A 1 91 ? 14.335 4.653 7.510 1.00 89.19 91 LYS A CA 1
ATOM 708 C C . LYS A 1 91 ? 13.349 4.048 8.504 1.00 89.19 91 LYS A C 1
ATOM 710 O O . LYS A 1 91 ? 13.779 3.485 9.506 1.00 89.19 91 LYS A O 1
ATOM 715 N N . ARG A 1 92 ? 12.042 4.181 8.260 1.00 90.62 92 ARG A N 1
ATOM 716 C CA . ARG A 1 92 ? 11.004 3.656 9.156 1.00 90.62 92 ARG A CA 1
ATOM 717 C C . ARG A 1 92 ? 11.016 2.136 9.203 1.00 90.62 92 ARG A C 1
ATOM 719 O O . ARG A 1 92 ? 11.091 1.483 8.160 1.00 90.62 92 ARG A O 1
ATOM 726 N N . SER A 1 93 ? 10.838 1.587 10.401 1.00 92.19 93 SER A N 1
ATOM 727 C CA . SER A 1 93 ? 10.500 0.181 10.578 1.00 92.19 93 SER A CA 1
ATOM 728 C C . SER A 1 93 ? 9.067 -0.065 10.106 1.00 92.19 93 SER A C 1
ATOM 730 O O . SER A 1 93 ? 8.149 0.693 10.432 1.00 92.19 93 SER A O 1
ATOM 732 N N . ARG A 1 94 ? 8.860 -1.114 9.304 1.00 93.75 94 ARG A N 1
ATOM 733 C CA . ARG A 1 94 ? 7.577 -1.428 8.657 1.00 93.75 94 ARG A CA 1
ATOM 734 C C . ARG A 1 94 ? 7.302 -2.924 8.706 1.00 93.75 94 ARG A C 1
ATOM 736 O O . ARG A 1 94 ? 8.233 -3.717 8.571 1.00 93.75 94 ARG A O 1
ATOM 743 N N . LEU A 1 95 ? 6.029 -3.306 8.832 1.00 96.75 95 LEU A N 1
ATOM 744 C CA . LEU A 1 95 ? 5.616 -4.709 8.726 1.00 96.75 95 LEU A CA 1
ATOM 745 C C . LEU A 1 95 ? 5.874 -5.243 7.312 1.00 96.75 95 LEU A C 1
ATOM 747 O O . LEU A 1 95 ? 6.439 -6.321 7.147 1.00 96.75 95 LEU A O 1
ATOM 751 N N . TYR A 1 96 ? 5.489 -4.473 6.291 1.00 95.06 96 TYR A N 1
ATOM 752 C CA . TYR A 1 96 ? 5.841 -4.764 4.905 1.00 95.06 96 TYR A CA 1
ATOM 753 C C . TYR A 1 96 ? 7.058 -3.940 4.518 1.00 95.06 96 TYR A C 1
ATOM 755 O O . TYR A 1 96 ? 7.025 -2.706 4.552 1.00 95.06 96 TYR A O 1
ATOM 763 N N . LYS A 1 97 ? 8.139 -4.636 4.162 1.00 92.69 97 LYS A N 1
ATOM 764 C CA . LYS A 1 97 ? 9.427 -4.017 3.855 1.00 92.69 97 LYS A CA 1
ATOM 765 C C . LYS A 1 97 ? 9.342 -3.173 2.583 1.00 92.69 97 LYS A C 1
ATOM 767 O O . LYS A 1 97 ? 8.635 -3.511 1.632 1.00 92.69 97 LYS A O 1
ATOM 772 N N . GLN A 1 98 ? 10.084 -2.075 2.594 1.00 94.25 98 GLN A N 1
ATOM 773 C CA . GLN A 1 98 ? 10.383 -1.296 1.398 1.00 94.25 98 GLN A CA 1
ATOM 774 C C . GLN A 1 98 ? 11.641 -1.847 0.719 1.00 94.25 98 GLN A C 1
ATOM 776 O O . GLN A 1 98 ? 12.479 -2.462 1.384 1.00 94.25 98 GLN A O 1
ATOM 781 N N . GLY A 1 99 ? 11.796 -1.564 -0.566 1.00 94.25 99 GLY A N 1
ATOM 782 C CA . GLY A 1 99 ? 12.955 -1.955 -1.352 1.00 94.25 99 GLY A CA 1
ATOM 783 C C . GLY A 1 99 ? 12.565 -2.425 -2.741 1.00 94.25 99 GLY A C 1
ATOM 784 O O . GLY A 1 99 ? 11.393 -2.399 -3.128 1.00 94.25 99 GLY A O 1
ATOM 785 N N . LEU A 1 100 ? 13.582 -2.855 -3.468 1.00 94.81 100 LEU A N 1
ATOM 786 C CA . LEU A 1 100 ? 13.448 -3.575 -4.716 1.00 94.81 100 LEU A CA 1
ATOM 787 C C . LEU A 1 100 ? 13.876 -5.029 -4.506 1.00 94.81 100 LEU A C 1
ATOM 789 O O . LEU A 1 100 ? 14.544 -5.349 -3.521 1.00 94.81 100 LEU A O 1
ATOM 793 N N . ALA A 1 101 ? 13.498 -5.900 -5.429 1.00 92.38 101 ALA A N 1
ATOM 794 C CA . ALA A 1 101 ? 14.069 -7.234 -5.536 1.00 92.38 101 ALA A CA 1
ATOM 795 C C . ALA A 1 101 ? 14.661 -7.400 -6.935 1.00 92.38 101 ALA A C 1
ATOM 797 O O . ALA A 1 101 ? 14.010 -7.020 -7.908 1.00 92.38 101 ALA A O 1
ATOM 798 N N . ASP A 1 102 ? 15.885 -7.924 -7.011 1.00 87.62 102 ASP A N 1
ATOM 799 C CA . ASP A 1 102 ? 16.479 -8.333 -8.285 1.00 87.62 102 ASP A CA 1
ATOM 800 C C . ASP A 1 102 ? 15.816 -9.623 -8.815 1.00 87.62 102 ASP A C 1
ATOM 802 O O . ASP A 1 102 ? 15.038 -10.261 -8.094 1.00 87.62 102 ASP A O 1
ATOM 806 N N . PRO A 1 103 ? 16.151 -10.075 -10.038 1.00 88.31 103 PRO A N 1
ATOM 807 C CA . PRO A 1 103 ? 15.583 -11.308 -10.576 1.00 88.31 103 PRO A CA 1
ATOM 808 C C . PRO A 1 103 ? 15.874 -12.586 -9.776 1.00 88.31 103 PRO A C 1
ATOM 810 O O . PRO A 1 103 ? 15.180 -13.587 -9.946 1.00 88.31 103 PRO A O 1
ATOM 813 N N . ALA A 1 104 ? 16.880 -12.570 -8.898 1.00 89.69 104 ALA A N 1
ATOM 814 C CA . ALA A 1 104 ? 17.192 -13.652 -7.966 1.00 89.69 104 ALA A CA 1
ATOM 815 C C . ALA A 1 104 ? 16.517 -13.466 -6.590 1.00 89.69 104 ALA A C 1
ATOM 817 O O . ALA A 1 104 ? 16.771 -14.242 -5.667 1.00 89.69 104 ALA A O 1
ATOM 818 N N . LEU A 1 105 ? 15.633 -12.471 -6.463 1.00 88.31 105 LEU A N 1
ATOM 819 C CA . LEU A 1 105 ? 14.906 -12.072 -5.260 1.00 88.31 105 LEU A CA 1
ATOM 820 C C . LEU A 1 105 ? 15.796 -11.551 -4.122 1.00 88.31 105 LEU A C 1
ATOM 822 O O . LEU A 1 105 ? 15.379 -11.537 -2.959 1.00 88.31 105 LEU A O 1
ATOM 826 N N . ASN A 1 106 ? 17.004 -11.077 -4.435 1.00 91.12 106 ASN A N 1
ATOM 827 C CA . ASN A 1 106 ? 17.832 -10.402 -3.446 1.00 91.12 106 ASN A CA 1
ATOM 828 C C . ASN A 1 106 ? 17.268 -9.005 -3.170 1.00 91.12 106 ASN A C 1
ATOM 830 O O . ASN A 1 106 ? 16.984 -8.255 -4.110 1.00 91.12 106 ASN A O 1
ATOM 834 N N . PRO A 1 107 ? 17.124 -8.619 -1.892 1.00 91.38 107 PRO A N 1
ATOM 835 C CA . PRO A 1 107 ? 16.619 -7.304 -1.546 1.00 91.38 107 PRO A CA 1
ATOM 836 C C . PRO A 1 107 ? 17.645 -6.221 -1.888 1.00 91.38 107 PRO A C 1
ATOM 838 O O . PRO A 1 107 ? 18.815 -6.305 -1.513 1.00 91.38 107 PRO A O 1
ATOM 841 N N . ILE A 1 108 ? 17.172 -5.161 -2.531 1.00 93.38 108 ILE A N 1
ATOM 842 C CA . ILE A 1 108 ? 17.921 -3.944 -2.834 1.00 93.38 108 ILE A CA 1
ATOM 843 C C . ILE A 1 108 ? 17.249 -2.780 -2.102 1.00 93.38 108 ILE A C 1
ATOM 845 O O . ILE A 1 108 ? 16.024 -2.651 -2.087 1.00 93.38 108 ILE A O 1
ATOM 849 N N . SER A 1 109 ? 18.048 -1.920 -1.475 1.00 92.56 109 SER A N 1
ATOM 850 C CA . SER A 1 109 ? 17.536 -0.738 -0.780 1.00 92.56 109 SER A CA 1
ATOM 851 C C . SER A 1 109 ? 16.851 0.232 -1.743 1.00 92.56 109 SER A C 1
ATOM 853 O O . SER A 1 109 ? 17.309 0.456 -2.861 1.00 92.56 109 SER A O 1
ATOM 855 N N . LEU A 1 110 ? 15.759 0.846 -1.287 1.00 93.19 110 LEU A N 1
ATOM 856 C CA . LEU A 1 110 ? 15.078 1.899 -2.030 1.00 93.19 110 LEU A CA 1
ATOM 857 C C . LEU A 1 110 ? 15.876 3.208 -1.965 1.00 93.19 110 LEU A C 1
ATOM 859 O O . LEU A 1 110 ? 16.163 3.708 -0.879 1.00 93.19 110 LEU A O 1
ATOM 863 N N . GLU A 1 111 ? 16.135 3.809 -3.124 1.00 93.69 111 GLU A N 1
ATOM 864 C CA . GLU A 1 111 ? 16.733 5.140 -3.259 1.00 93.69 111 GLU A CA 1
ATOM 865 C C . GLU A 1 111 ? 15.732 6.082 -3.949 1.00 93.69 111 GLU A C 1
ATOM 867 O O . GLU A 1 111 ? 15.694 6.128 -5.180 1.00 93.69 111 GLU A O 1
ATOM 872 N N . PRO A 1 112 ? 14.903 6.845 -3.205 1.00 93.94 112 PRO A N 1
ATOM 873 C CA . PRO A 1 112 ? 13.823 7.630 -3.810 1.00 93.94 112 PRO A CA 1
ATOM 874 C C . PRO A 1 112 ? 14.295 8.639 -4.857 1.00 93.94 112 PRO A C 1
ATOM 876 O O . PRO A 1 112 ? 13.604 8.861 -5.840 1.00 93.94 112 PRO A O 1
ATOM 879 N N . ALA A 1 113 ? 15.504 9.183 -4.690 1.00 94.06 113 ALA A N 1
ATOM 880 C CA . ALA A 1 113 ? 16.105 10.127 -5.630 1.00 94.06 113 ALA A CA 1
ATOM 881 C C . ALA A 1 113 ? 16.319 9.552 -7.044 1.00 94.06 113 ALA A C 1
ATOM 883 O O . ALA A 1 113 ? 16.559 10.317 -7.973 1.00 94.06 113 ALA A O 1
ATOM 884 N N . ARG A 1 114 ? 16.248 8.225 -7.215 1.00 94.94 114 ARG A N 1
ATOM 885 C CA . ARG A 1 114 ? 16.376 7.545 -8.512 1.00 94.94 114 ARG A CA 1
ATOM 886 C C . ARG A 1 114 ? 15.040 7.290 -9.211 1.00 94.94 114 ARG A C 1
ATOM 888 O O . ARG A 1 114 ? 15.044 6.746 -10.309 1.00 94.94 114 ARG A O 1
ATOM 895 N N . ILE A 1 115 ? 13.913 7.635 -8.590 1.00 95.44 115 ILE A N 1
ATOM 896 C CA . ILE A 1 115 ? 12.590 7.475 -9.199 1.00 95.44 115 ILE A CA 1
ATOM 897 C C . ILE A 1 115 ? 12.403 8.584 -10.237 1.00 95.44 115 ILE A C 1
ATOM 899 O O . ILE A 1 115 ? 12.432 9.764 -9.890 1.00 95.44 115 ILE A O 1
ATOM 903 N N . THR A 1 116 ? 12.196 8.206 -11.497 1.00 96.12 116 THR A N 1
ATOM 904 C CA . THR A 1 116 ? 11.923 9.139 -12.598 1.00 96.12 116 THR A CA 1
ATOM 905 C C . THR A 1 116 ? 10.715 8.699 -13.421 1.00 96.12 116 THR A C 1
ATOM 907 O O . THR A 1 116 ? 10.309 7.536 -13.386 1.00 96.12 116 THR A O 1
ATOM 910 N N . GLU A 1 117 ? 10.125 9.638 -14.159 1.00 95.31 117 GLU A N 1
ATOM 911 C CA . GLU A 1 117 ? 8.971 9.400 -15.028 1.00 95.31 117 GLU A CA 1
ATOM 912 C C . GLU A 1 117 ? 9.329 9.643 -16.504 1.00 95.31 117 GLU A C 1
ATOM 914 O O . GLU A 1 117 ? 10.008 10.607 -16.866 1.00 95.31 117 GLU A O 1
ATOM 919 N N . GLN A 1 118 ? 8.873 8.744 -17.380 1.00 94.00 118 GLN A N 1
ATOM 920 C CA . GLN A 1 118 ? 9.060 8.830 -18.831 1.00 94.00 118 GLN A CA 1
ATOM 921 C C . GLN A 1 118 ? 7.735 9.192 -19.500 1.00 94.00 118 GLN A C 1
ATOM 923 O O . GLN A 1 118 ? 6.728 8.519 -19.285 1.00 94.00 118 GLN A O 1
ATOM 928 N N . VAL A 1 119 ? 7.742 10.213 -20.362 1.00 95.00 119 VAL A N 1
ATOM 929 C CA . VAL A 1 119 ? 6.525 10.686 -21.050 1.00 95.00 119 VAL A CA 1
ATOM 930 C C . VAL A 1 119 ? 6.560 10.491 -22.564 1.00 95.00 119 VAL A C 1
ATOM 932 O O . VAL A 1 119 ? 5.574 10.765 -23.237 1.00 95.00 119 VAL A O 1
ATOM 935 N N . LYS A 1 120 ? 7.661 9.959 -23.114 1.00 93.12 120 LYS A N 1
ATOM 936 C CA . LYS A 1 120 ? 7.862 9.758 -24.562 1.00 93.12 120 LYS A CA 1
ATOM 937 C C . LYS A 1 120 ? 6.707 9.034 -25.272 1.00 93.12 120 LYS A C 1
ATOM 939 O O . LYS A 1 120 ? 6.427 9.338 -26.425 1.00 93.12 120 LYS A O 1
ATOM 944 N N . ASN A 1 121 ? 6.073 8.068 -24.606 1.00 94.44 121 ASN A N 1
ATOM 945 C CA . ASN A 1 121 ? 4.962 7.275 -25.151 1.00 94.44 121 ASN A CA 1
ATOM 946 C C . ASN A 1 121 ? 3.630 7.575 -24.439 1.00 94.44 121 ASN A C 1
ATOM 948 O O . ASN A 1 121 ? 2.756 6.714 -24.367 1.00 94.44 121 ASN A O 1
ATOM 952 N N . SER A 1 122 ? 3.496 8.784 -23.898 1.00 93.62 122 SER A N 1
ATOM 953 C CA . SER A 1 122 ? 2.361 9.237 -23.096 1.00 93.62 122 SER A CA 1
ATOM 954 C C . SER A 1 122 ? 1.865 10.590 -23.619 1.00 93.62 122 SER A C 1
ATOM 956 O O . SER A 1 122 ? 2.591 11.311 -24.300 1.00 93.62 122 SER A O 1
ATOM 958 N N . TRP A 1 123 ? 0.626 10.967 -23.303 1.00 93.56 123 TRP A N 1
ATOM 959 C CA . TRP A 1 123 ? 0.050 12.245 -23.739 1.00 93.56 123 TRP A CA 1
ATOM 960 C C . TRP A 1 123 ? 0.388 13.390 -22.776 1.00 93.56 123 TRP A C 1
ATOM 962 O O . TRP A 1 123 ? -0.473 13.852 -22.033 1.00 93.56 123 TRP A O 1
ATOM 972 N N . TYR A 1 124 ? 1.642 13.847 -22.803 1.00 91.94 124 TYR A N 1
ATOM 973 C CA . TYR A 1 124 ? 2.090 15.054 -22.098 1.00 91.94 124 TYR A CA 1
ATOM 974 C C . TYR A 1 124 ? 2.664 16.070 -23.084 1.00 91.94 124 TYR A C 1
ATOM 976 O O . TYR A 1 124 ? 3.343 15.698 -24.040 1.00 91.94 124 TYR A O 1
ATOM 984 N N . GLU A 1 125 ? 2.403 17.354 -22.839 1.00 85.56 125 GLU A N 1
ATOM 985 C CA . GLU A 1 125 ? 2.822 18.437 -23.737 1.00 85.56 125 GLU A CA 1
ATOM 986 C C . GLU A 1 125 ? 4.342 18.649 -23.748 1.00 85.56 125 GLU A C 1
ATOM 988 O O . GLU A 1 125 ? 4.919 18.852 -24.812 1.00 85.56 125 GLU A O 1
ATOM 993 N N . ASP A 1 126 ? 5.002 18.580 -22.585 1.00 71.81 126 ASP A N 1
ATOM 994 C CA . ASP A 1 126 ? 6.380 19.078 -22.433 1.00 71.81 126 ASP A CA 1
ATOM 995 C C . ASP A 1 126 ? 7.449 18.148 -23.044 1.00 71.81 126 ASP A C 1
ATOM 997 O O . ASP A 1 126 ? 8.601 18.547 -23.177 1.00 71.81 126 ASP A O 1
ATOM 1001 N N . GLY A 1 127 ? 7.112 16.908 -23.438 1.00 74.56 127 GLY A N 1
ATOM 1002 C CA . GLY A 1 127 ? 8.015 15.916 -24.065 1.00 74.56 127 GLY A CA 1
ATOM 1003 C C . GLY A 1 127 ? 9.257 15.506 -23.246 1.00 74.56 127 GLY A C 1
ATOM 1004 O O . GLY A 1 127 ? 9.877 14.469 -23.502 1.00 74.56 127 GLY A O 1
ATOM 1005 N N . ALA A 1 128 ? 9.617 16.298 -22.242 1.00 80.81 128 ALA A N 1
ATOM 1006 C CA . ALA A 1 128 ? 10.739 16.133 -21.360 1.00 80.81 128 ALA A CA 1
ATOM 1007 C C . ALA A 1 128 ? 10.491 14.938 -20.452 1.00 80.81 128 ALA A C 1
ATOM 1009 O O . ALA A 1 128 ? 9.534 14.888 -19.684 1.00 80.81 128 ALA A O 1
ATOM 1010 N N . SER A 1 129 ? 11.370 13.958 -20.588 1.00 88.56 129 SER A N 1
ATOM 1011 C CA . SER A 1 129 ? 11.314 12.697 -19.865 1.00 88.56 129 SER A CA 1
ATOM 1012 C C . SER A 1 129 ? 12.449 12.620 -18.848 1.00 88.56 129 SER A C 1
ATOM 1014 O O . SER A 1 129 ? 13.314 13.494 -18.812 1.00 88.56 129 SER A O 1
ATOM 1016 N N . ASP A 1 130 ? 12.453 11.554 -18.054 1.00 92.12 130 ASP A N 1
ATOM 1017 C CA . ASP A 1 130 ? 13.481 11.269 -17.051 1.00 92.12 130 ASP A CA 1
ATOM 1018 C C . ASP A 1 130 ? 13.563 12.317 -15.934 1.00 92.12 130 ASP A C 1
ATOM 1020 O O . ASP A 1 130 ? 14.631 12.639 -15.416 1.00 92.12 130 ASP A O 1
ATOM 1024 N N . ARG A 1 131 ? 12.409 12.877 -15.563 1.00 93.38 131 ARG A N 1
ATOM 1025 C CA . ARG A 1 131 ? 12.309 13.836 -14.462 1.00 93.38 131 ARG A CA 1
ATOM 1026 C C . ARG A 1 131 ? 11.930 13.120 -13.177 1.00 93.38 131 ARG A C 1
ATOM 1028 O O . ARG A 1 131 ? 11.081 12.231 -13.179 1.00 93.38 131 ARG A O 1
ATOM 1035 N N . HIS A 1 132 ? 12.550 13.528 -12.075 1.00 95.44 132 HIS A N 1
ATOM 1036 C CA . HIS A 1 132 ? 12.094 13.136 -10.744 1.00 95.44 132 HIS A CA 1
ATOM 1037 C C . HIS A 1 132 ? 10.766 13.855 -10.431 1.00 95.44 132 HIS A C 1
ATOM 1039 O O . HIS A 1 132 ? 10.643 15.021 -10.804 1.00 95.44 132 HIS A O 1
ATOM 1045 N N . PRO A 1 133 ? 9.815 13.268 -9.677 1.00 94.38 133 PRO A N 1
ATOM 1046 C CA . PRO A 1 133 ? 8.524 13.911 -9.374 1.00 94.38 133 PRO A CA 1
ATOM 1047 C C . PRO A 1 133 ? 8.594 15.309 -8.724 1.00 94.38 133 PRO A C 1
ATOM 1049 O O . PRO A 1 133 ? 7.662 16.094 -8.822 1.00 94.38 133 PRO A O 1
ATOM 1052 N N . TYR A 1 134 ? 9.707 15.660 -8.069 1.00 94.88 134 TYR A N 1
ATOM 1053 C CA . TYR A 1 134 ? 9.954 17.023 -7.548 1.00 94.88 134 TYR A CA 1
ATOM 1054 C C . TYR A 1 134 ? 10.302 18.066 -8.624 1.00 94.88 134 TYR A C 1
ATOM 1056 O O . TYR A 1 134 ? 10.405 19.249 -8.313 1.00 94.88 134 TYR A O 1
ATOM 1064 N N . GLN A 1 135 ? 10.545 17.627 -9.855 1.00 89.75 135 GLN A N 1
ATOM 1065 C CA . GLN A 1 135 ? 10.895 18.439 -11.021 1.00 89.75 135 GLN A CA 1
ATOM 1066 C C . GLN A 1 135 ? 9.811 18.369 -12.109 1.00 89.75 135 GLN A C 1
ATOM 1068 O O . GLN A 1 135 ? 10.028 18.907 -13.197 1.00 89.75 135 GLN A O 1
ATOM 1073 N N . ALA A 1 136 ? 8.719 17.640 -11.847 1.00 73.94 136 ALA A N 1
ATOM 1074 C CA . ALA A 1 136 ? 7.593 17.474 -12.758 1.00 73.94 136 ALA A CA 1
ATOM 1075 C C . ALA A 1 136 ? 6.804 18.778 -12.927 1.00 73.94 136 ALA A C 1
ATOM 1077 O O . ALA A 1 136 ? 6.660 19.523 -11.928 1.00 73.94 136 ALA A O 1
#

Secondary structure (DSSP, 8-state):
-HHHHHHHHSSSSS---EETTEES----HHHHHHHHHHHHHHHHHIIIIIHHHHHHHHHHTGGGGGSS--TT-EEEEEEEES-SS---GGG--EEEEEEEE-TT--EE---GGG--B--TTS--SS---SB-GGG-

InterPro domains:
  IPR001501 Nickel-dependent hydrogenase, large subunit [PF00374] (2-135)
  IPR0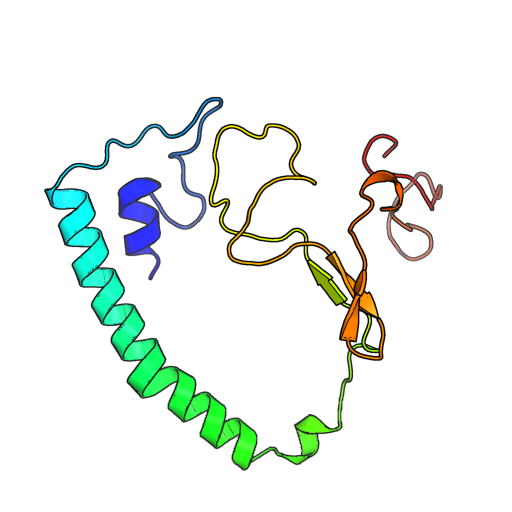29014 [NiFe]-hydrogenase, large subunit [G3DSA:1.10.645.10] (1-136)
  IPR029014 [NiFe]-hydrogenase, large subunit [SSF56762] (2-135)
  IPR050867 [NiFe]/[NiFeSe] hydrogenase large subunit [PTHR42958] (2-135)

Sequence (136 aa):
AHELLAIFGGKAPHNVGIVAGGVTEKPTIDKISAFLWRLNEIRHFIDDVYLSDIMKVAEKYGDYLEMGASGYDFLSYGAFNLDSEQVDQTKRSRLYKQGLADPALNPISLEPARITEQVKNSWYEDGASDRHPYQA

Organism: NCBI:txid412755

Foldseek 3Di:
DQVLCCLQQVGPPPGDQADVPGGDDDCDPVSVVVNVVVVVVVVCCVVVPVVVVVVVVCVVPVVCVPPDDPQQKDFDLADAFPDDPDPPSQPTDHPGDGAIADNVGDGHRDDLVQDWAQPCVHPDDPNDGRDRPVRD

pLDDT: mean 93.89, std 4.87, range [71.81, 98.56]